Protein AF-A0A3S4UAA4-F1 (afdb_monomer)

Mean predicted aligned error: 3.38 Å

Structure (mmCIF, N/CA/C/O backbone):
data_AF-A0A3S4UAA4-F1
#
_entry.id   AF-A0A3S4UAA4-F1
#
loop_
_atom_site.group_PDB
_atom_site.id
_atom_site.type_symbol
_atom_site.label_atom_id
_atom_site.label_alt_id
_atom_site.label_comp_id
_atom_site.label_asym_id
_atom_site.label_entity_id
_atom_site.label_seq_id
_atom_site.pdbx_PDB_ins_code
_atom_site.Cartn_x
_atom_site.Cartn_y
_atom_site.Cartn_z
_atom_site.occupancy
_atom_site.B_iso_or_equiv
_atom_site.auth_seq_id
_atom_site.auth_comp_id
_atom_site.auth_asym_id
_atom_site.auth_atom_id
_atom_site.pdbx_PDB_model_num
ATOM 1 N N . MET A 1 1 ? 9.873 3.128 -14.966 1.00 94.12 1 MET A N 1
ATOM 2 C CA . MET A 1 1 ? 8.742 3.985 -14.554 1.00 94.12 1 MET A CA 1
ATOM 3 C C . MET A 1 1 ? 9.191 5.444 -14.4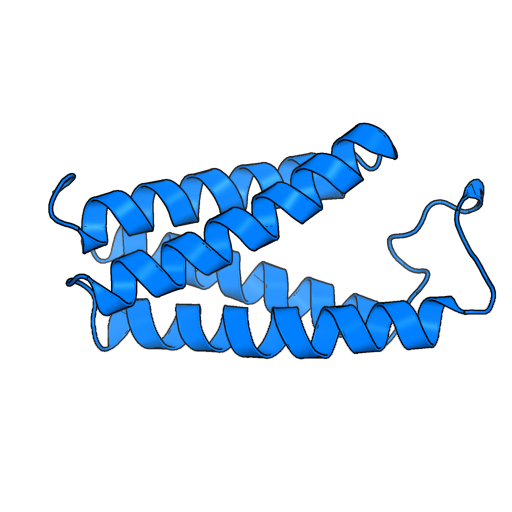77 1.00 94.12 1 MET A C 1
ATOM 5 O O . MET A 1 1 ? 10.331 5.671 -14.078 1.00 94.12 1 MET A O 1
ATOM 9 N N . PRO A 1 2 ? 8.341 6.421 -14.833 1.00 94.88 2 PRO A N 1
ATOM 10 C CA . PRO A 1 2 ? 8.567 7.843 -14.563 1.00 94.88 2 PRO A CA 1
ATOM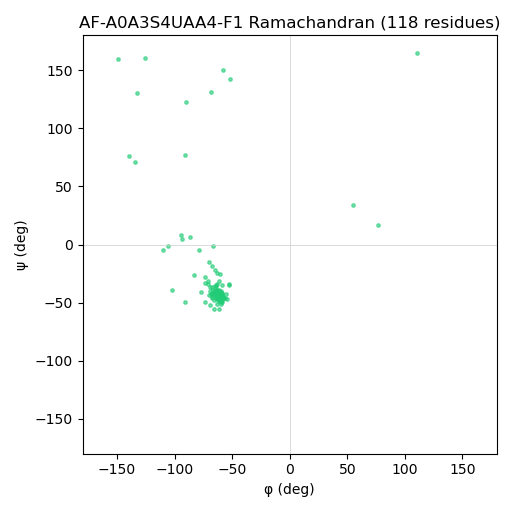 11 C C . PRO A 1 2 ? 8.751 8.163 -13.075 1.00 94.88 2 PRO A C 1
ATOM 13 O O . PRO A 1 2 ? 8.137 7.531 -12.212 1.00 94.88 2 PRO A O 1
ATOM 16 N N . TRP A 1 3 ? 9.533 9.205 -12.776 1.00 96.25 3 TRP A N 1
ATOM 17 C CA . TRP A 1 3 ? 9.855 9.621 -11.402 1.00 96.25 3 TRP A CA 1
ATOM 18 C C . TRP A 1 3 ? 8.616 9.979 -10.569 1.00 96.25 3 TRP A C 1
ATOM 20 O O . TRP A 1 3 ? 8.575 9.704 -9.373 1.00 96.25 3 TRP A O 1
ATOM 30 N N . TRP A 1 4 ? 7.584 10.560 -11.187 1.00 96.88 4 TRP A N 1
ATOM 31 C CA . TRP A 1 4 ? 6.363 10.947 -10.483 1.00 96.88 4 TRP A CA 1
ATOM 32 C C . TRP A 1 4 ? 5.534 9.718 -10.070 1.00 96.88 4 TRP A C 1
ATOM 34 O O . TRP A 1 4 ? 4.930 9.727 -9.000 1.00 96.88 4 TRP A O 1
ATOM 44 N N . ILE A 1 5 ? 5.572 8.624 -10.846 1.00 97.00 5 ILE A N 1
ATOM 45 C CA . ILE A 1 5 ? 4.949 7.340 -10.473 1.00 97.00 5 ILE A CA 1
ATOM 46 C C . ILE A 1 5 ? 5.700 6.715 -9.295 1.00 97.00 5 ILE A C 1
ATOM 48 O O . ILE A 1 5 ? 5.068 6.236 -8.350 1.00 97.00 5 ILE A O 1
ATOM 52 N N . ALA A 1 6 ? 7.036 6.754 -9.320 1.00 97.62 6 ALA A N 1
ATOM 53 C CA . ALA A 1 6 ? 7.864 6.295 -8.205 1.00 97.62 6 ALA A CA 1
ATOM 54 C C . ALA A 1 6 ? 7.585 7.105 -6.926 1.00 97.62 6 ALA A C 1
ATOM 56 O O . ALA A 1 6 ? 7.424 6.526 -5.849 1.00 97.62 6 ALA A O 1
ATOM 57 N N . LEU A 1 7 ? 7.437 8.429 -7.044 1.00 98.12 7 LEU A N 1
ATOM 58 C CA . LEU A 1 7 ? 7.082 9.310 -5.932 1.00 98.12 7 LEU A CA 1
ATOM 59 C C . LEU A 1 7 ? 5.700 8.980 -5.353 1.00 98.12 7 LEU A C 1
ATOM 61 O O . LEU A 1 7 ? 5.582 8.821 -4.139 1.00 98.12 7 LEU A O 1
ATOM 65 N N . LEU A 1 8 ? 4.673 8.819 -6.195 1.00 97.56 8 LEU A N 1
ATOM 66 C CA . LEU A 1 8 ? 3.333 8.430 -5.738 1.00 97.56 8 LEU A CA 1
ATOM 67 C C . LEU A 1 8 ? 3.367 7.095 -4.988 1.00 97.56 8 LEU A C 1
ATOM 69 O O . LEU A 1 8 ? 2.833 7.001 -3.886 1.00 97.56 8 LEU A O 1
ATOM 73 N N . ASN A 1 9 ? 4.052 6.087 -5.536 1.00 98.25 9 ASN A N 1
ATOM 74 C CA . ASN A 1 9 ? 4.202 4.782 -4.889 1.00 98.25 9 ASN A CA 1
ATOM 75 C C . ASN A 1 9 ? 4.982 4.867 -3.570 1.00 98.25 9 ASN A C 1
ATOM 77 O O . ASN A 1 9 ? 4.631 4.182 -2.612 1.00 98.25 9 ASN A O 1
ATOM 81 N N . THR A 1 10 ? 5.988 5.740 -3.494 1.00 98.50 10 THR A N 1
ATOM 82 C CA . THR A 1 10 ? 6.752 6.002 -2.266 1.00 98.50 10 THR A CA 1
ATOM 83 C C . THR A 1 10 ? 5.859 6.588 -1.179 1.00 98.50 10 THR A C 1
ATOM 85 O O . THR A 1 10 ? 5.824 6.066 -0.067 1.00 98.50 10 THR A O 1
ATOM 88 N N . VAL A 1 11 ? 5.097 7.641 -1.492 1.00 98.25 11 VAL A N 1
ATOM 89 C CA . VAL A 1 11 ? 4.171 8.273 -0.539 1.00 98.25 11 VAL A CA 1
ATOM 90 C C . VAL A 1 11 ? 3.112 7.272 -0.080 1.00 98.25 11 VAL A C 1
ATOM 92 O O . VAL A 1 11 ? 2.858 7.144 1.115 1.00 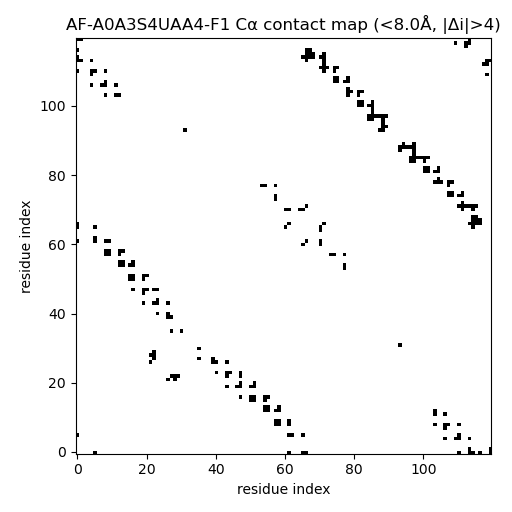98.25 11 VAL A O 1
ATOM 95 N N . ALA A 1 12 ? 2.539 6.514 -1.013 1.00 97.56 12 ALA A N 1
ATOM 96 C CA . ALA A 1 12 ? 1.514 5.517 -0.730 1.00 97.56 12 ALA A CA 1
ATOM 97 C C . ALA A 1 12 ? 2.025 4.394 0.197 1.00 97.56 12 ALA A C 1
ATOM 99 O O . ALA A 1 12 ? 1.364 4.021 1.173 1.00 97.56 12 ALA A O 1
ATOM 100 N N . ALA A 1 13 ? 3.236 3.900 -0.068 1.00 98.06 13 ALA A N 1
ATOM 101 C CA . ALA A 1 13 ? 3.886 2.886 0.748 1.00 98.06 13 ALA A CA 1
ATOM 102 C C . ALA A 1 13 ? 4.255 3.421 2.140 1.00 98.06 13 ALA A C 1
ATOM 104 O O . ALA A 1 13 ? 3.949 2.769 3.137 1.00 98.06 13 ALA A O 1
ATOM 105 N N . LEU A 1 14 ? 4.831 4.625 2.237 1.00 98.25 14 LEU A N 1
ATOM 106 C CA . LEU A 1 14 ? 5.163 5.248 3.523 1.00 98.25 14 LEU A CA 1
ATOM 107 C C . LEU A 1 14 ? 3.923 5.497 4.381 1.00 98.25 14 LEU A C 1
ATOM 109 O O . LEU A 1 14 ? 3.955 5.219 5.577 1.00 98.25 14 LEU A O 1
ATOM 113 N N . LEU A 1 15 ? 2.818 5.961 3.790 1.00 96.00 15 LEU A N 1
ATOM 114 C CA . LEU A 1 15 ? 1.554 6.099 4.514 1.00 96.00 15 LEU A CA 1
ATOM 115 C C . LEU A 1 15 ? 1.106 4.752 5.088 1.00 96.00 15 LEU A C 1
ATOM 117 O O . LEU A 1 15 ? 0.772 4.677 6.268 1.00 96.00 15 LEU A O 1
ATOM 121 N N . SER A 1 16 ? 1.175 3.678 4.300 1.00 94.81 16 SER A N 1
ATOM 122 C CA . SER A 1 16 ? 0.821 2.326 4.753 1.00 94.81 16 SER A CA 1
ATOM 123 C C . SER A 1 16 ? 1.714 1.847 5.909 1.00 94.81 16 SER A C 1
ATOM 125 O O . SER A 1 16 ? 1.207 1.320 6.902 1.00 94.81 16 SER A O 1
ATOM 127 N N . VAL A 1 17 ? 3.026 2.113 5.845 1.00 98.06 17 VAL A N 1
ATOM 128 C CA . VAL A 1 17 ? 3.979 1.858 6.944 1.00 98.06 17 VAL A CA 1
ATOM 129 C C . VAL A 1 17 ? 3.600 2.651 8.197 1.00 98.06 17 VAL A C 1
ATOM 131 O O . VAL A 1 17 ? 3.566 2.090 9.291 1.00 98.06 17 VAL A O 1
ATOM 134 N N . VAL A 1 18 ? 3.281 3.941 8.056 1.00 97.00 18 VAL A N 1
ATOM 135 C CA . VAL A 1 18 ? 2.881 4.807 9.175 1.00 97.00 18 VAL A CA 1
ATOM 136 C C . VAL A 1 18 ? 1.586 4.306 9.816 1.00 97.00 18 VAL A C 1
ATOM 138 O O . VAL A 1 18 ? 1.525 4.181 11.038 1.00 97.00 18 VAL A O 1
ATOM 141 N N . PHE A 1 19 ? 0.570 3.947 9.028 1.00 93.81 19 PHE A N 1
ATOM 142 C CA . PHE A 1 19 ? -0.672 3.373 9.555 1.00 93.81 19 PHE A CA 1
ATOM 143 C C . PHE A 1 19 ? -0.431 2.047 10.279 1.00 93.81 19 PHE A C 1
ATOM 145 O O . PHE A 1 19 ? -0.992 1.826 11.356 1.00 93.81 19 PHE A O 1
ATOM 152 N N . ALA A 1 20 ? 0.437 1.187 9.744 1.00 94.62 20 ALA A N 1
ATOM 153 C CA . ALA A 1 20 ? 0.828 -0.052 10.402 1.00 94.62 20 ALA A CA 1
ATOM 154 C C . ALA A 1 20 ? 1.558 0.201 11.728 1.00 94.62 20 ALA A C 1
ATOM 156 O O . ALA A 1 20 ? 1.229 -0.431 12.730 1.00 94.62 20 ALA A O 1
ATOM 157 N N . ALA A 1 21 ? 2.480 1.164 11.771 1.00 96.88 21 ALA A N 1
ATOM 158 C CA . ALA A 1 21 ? 3.196 1.538 12.987 1.00 96.88 21 ALA A CA 1
ATOM 159 C C . ALA A 1 21 ? 2.260 2.132 14.054 1.00 96.88 21 ALA A C 1
ATOM 161 O O . ALA A 1 21 ? 2.344 1.764 15.227 1.00 96.88 21 ALA A O 1
ATOM 162 N N . ILE A 1 22 ? 1.322 3.001 13.657 1.00 94.62 22 ILE A N 1
ATOM 163 C CA . ILE A 1 22 ? 0.308 3.542 14.573 1.00 94.62 22 ILE A CA 1
ATOM 164 C C . ILE A 1 22 ? -0.584 2.416 15.098 1.00 94.62 22 ILE A C 1
ATOM 166 O O . ILE A 1 22 ? -0.833 2.367 16.298 1.00 94.62 22 ILE A O 1
ATOM 170 N N . THR A 1 23 ? -1.031 1.499 14.238 1.00 91.12 23 THR A N 1
ATOM 171 C CA . THR A 1 23 ? -1.857 0.348 14.644 1.00 91.12 23 THR A CA 1
ATOM 172 C C . THR A 1 23 ? -1.089 -0.566 15.595 1.00 91.12 23 THR A C 1
ATOM 174 O O . THR A 1 23 ? -1.638 -1.017 16.593 1.00 91.12 23 THR A O 1
ATOM 177 N N . LEU A 1 24 ? 0.205 -0.783 15.365 1.00 94.25 24 LEU A N 1
ATOM 178 C CA . LEU A 1 24 ? 1.051 -1.557 16.268 1.00 94.25 24 LEU A CA 1
ATOM 179 C C . LEU A 1 24 ? 1.165 -0.908 17.656 1.00 94.25 24 LEU A C 1
ATOM 181 O O . LEU A 1 24 ? 1.010 -1.582 18.672 1.00 94.25 24 LEU A O 1
ATOM 185 N N . ALA A 1 25 ? 1.410 0.405 17.704 1.00 93.75 25 ALA A N 1
ATOM 186 C CA . ALA A 1 25 ? 1.547 1.148 18.956 1.00 93.75 25 ALA A CA 1
ATOM 187 C C . ALA A 1 25 ? 0.201 1.359 19.674 1.00 93.75 25 ALA A C 1
ATOM 189 O O . ALA A 1 25 ? 0.141 1.416 20.903 1.00 93.75 25 ALA A O 1
ATOM 190 N N . ARG A 1 26 ? -0.885 1.507 18.907 1.00 91.62 26 ARG A N 1
ATOM 191 C CA . ARG A 1 26 ? -2.240 1.830 19.373 1.00 91.62 26 ARG A CA 1
ATOM 192 C C . ARG A 1 26 ? -3.290 1.010 18.597 1.00 91.62 26 ARG A C 1
ATOM 194 O O . ARG A 1 26 ? -4.009 1.572 17.768 1.00 91.62 26 ARG A O 1
ATOM 201 N N . PRO A 1 27 ? -3.451 -0.290 18.910 1.00 85.81 27 PRO A N 1
ATOM 202 C CA . PRO A 1 27 ? -4.276 -1.233 18.133 1.00 85.81 27 PRO A CA 1
ATOM 203 C C . PRO A 1 27 ? -5.711 -0.780 17.882 1.00 85.81 27 PRO A C 1
ATOM 205 O O . PRO A 1 27 ? -6.266 -0.999 16.812 1.00 85.81 27 PRO A O 1
ATOM 208 N N . ASN A 1 28 ? -6.295 -0.073 18.848 1.00 86.38 28 ASN A N 1
ATOM 209 C CA . ASN A 1 28 ? -7.711 0.282 18.820 1.00 86.38 28 ASN A CA 1
ATOM 210 C C . ASN A 1 28 ? -7.973 1.666 18.204 1.00 86.38 28 ASN A C 1
ATOM 212 O O . ASN A 1 28 ? -9.112 2.134 18.242 1.00 86.38 28 ASN A O 1
ATOM 216 N N . GLN A 1 29 ? -6.941 2.344 17.680 1.00 86.50 29 GLN A N 1
ATOM 217 C CA . GLN A 1 29 ? -7.060 3.728 17.213 1.00 86.50 29 GLN A CA 1
ATOM 218 C C . GLN A 1 29 ? -7.953 3.859 15.971 1.00 86.50 29 GLN A C 1
ATOM 220 O O . GLN A 1 29 ? -8.716 4.816 15.879 1.00 86.50 29 GLN A O 1
ATOM 225 N N . PHE A 1 30 ? -7.899 2.891 15.053 1.00 82.12 30 PHE A N 1
ATOM 226 C CA . PHE A 1 30 ? -8.683 2.907 13.809 1.00 82.12 30 PHE A CA 1
ATOM 227 C C . PHE A 1 30 ? -9.864 1.926 13.813 1.00 82.12 30 PHE A C 1
ATOM 229 O O . PHE A 1 30 ? -10.622 1.870 12.848 1.00 82.12 30 PHE A O 1
ATOM 236 N N . ILE A 1 31 ? -10.038 1.166 14.899 1.00 84.06 31 ILE A N 1
ATOM 237 C CA . ILE A 1 31 ? -11.097 0.161 15.029 1.00 84.06 31 ILE A CA 1
ATOM 238 C C . ILE A 1 31 ? -12.348 0.814 15.647 1.00 84.06 31 ILE A C 1
ATOM 240 O O . ILE A 1 31 ? -12.266 1.347 16.769 1.00 84.06 31 ILE A O 1
ATOM 244 N N . PRO A 1 32 ? -13.514 0.756 14.967 1.00 83.62 32 PRO A N 1
ATOM 245 C CA . PRO A 1 32 ? -14.788 1.195 15.525 1.00 83.62 32 PRO A CA 1
ATOM 246 C C . PRO A 1 32 ? -15.065 0.547 16.889 1.00 83.62 32 PRO A C 1
ATOM 248 O O . PRO A 1 32 ? -14.774 -0.638 17.055 1.00 83.62 32 PRO A O 1
ATOM 251 N N . PRO A 1 33 ? -15.663 1.261 17.863 1.00 84.81 33 PRO A N 1
ATOM 252 C CA . PRO A 1 33 ? -15.896 0.724 19.207 1.00 84.81 33 PRO A CA 1
ATOM 253 C C . PRO A 1 33 ? -16.621 -0.627 19.234 1.00 84.81 33 PRO A C 1
ATOM 255 O O . PRO A 1 33 ? -16.308 -1.468 20.069 1.00 84.81 33 PRO A O 1
ATOM 258 N N . THR A 1 34 ? -17.534 -0.855 18.287 1.00 84.31 34 THR A N 1
ATOM 259 C CA . THR A 1 34 ? -18.315 -2.092 18.134 1.00 84.31 34 THR A CA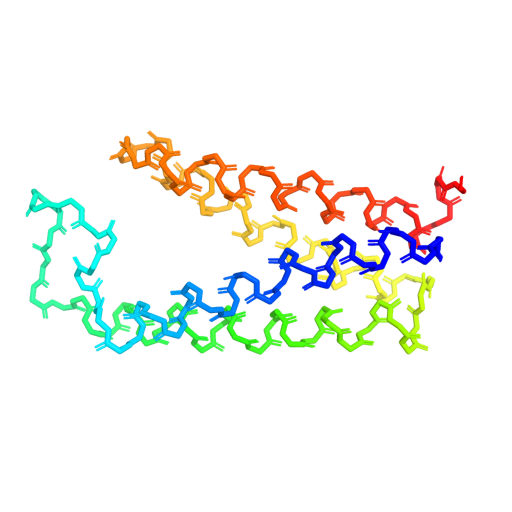 1
ATOM 260 C C . THR A 1 34 ? -17.501 -3.302 17.666 1.00 84.31 34 THR A C 1
ATOM 262 O O . THR A 1 34 ? -17.989 -4.424 17.761 1.00 84.31 34 THR A O 1
ATOM 265 N N . LEU A 1 35 ? -16.281 -3.095 17.159 1.00 80.94 35 LEU A N 1
ATOM 266 C CA . LEU A 1 35 ? -15.409 -4.141 16.613 1.00 80.94 35 LEU A CA 1
ATOM 267 C C . LEU A 1 35 ? -14.175 -4.427 17.482 1.00 80.94 35 LEU A C 1
ATOM 269 O O . LEU A 1 35 ? -13.423 -5.347 17.170 1.00 80.94 35 LEU A O 1
ATOM 273 N N . ARG A 1 36 ? -13.959 -3.669 18.565 1.00 83.25 36 ARG A N 1
ATOM 274 C CA . ARG A 1 36 ? -12.783 -3.818 19.440 1.00 83.25 36 ARG A CA 1
ATOM 275 C C . ARG A 1 36 ? -12.839 -5.140 20.212 1.00 83.25 36 ARG A C 1
ATOM 277 O O . ARG A 1 36 ? -13.850 -5.438 20.848 1.00 83.25 36 ARG A O 1
ATOM 284 N N . ARG A 1 37 ? -11.749 -5.912 20.219 1.00 77.06 37 ARG A N 1
ATOM 285 C CA . ARG A 1 37 ? -11.593 -7.149 21.007 1.00 77.06 37 ARG A CA 1
ATOM 286 C C . ARG A 1 37 ? -10.341 -7.094 21.885 1.00 77.06 37 ARG A C 1
ATOM 288 O O . ARG A 1 37 ? -9.402 -6.342 21.648 1.00 77.06 37 ARG A O 1
ATOM 295 N N . GLN A 1 38 ? -10.283 -7.936 22.920 1.00 64.62 38 GLN A N 1
ATOM 296 C CA . GLN A 1 38 ? -9.089 -8.016 23.778 1.00 64.62 38 GLN A CA 1
ATOM 297 C C . GLN A 1 38 ? -7.836 -8.536 23.043 1.00 64.62 38 GLN A C 1
ATOM 299 O O . GLN A 1 38 ? -6.719 -8.239 23.459 1.00 64.62 38 GLN A O 1
ATOM 304 N N . THR A 1 39 ? -7.995 -9.263 21.932 1.00 73.62 39 THR A N 1
ATOM 305 C CA . THR A 1 39 ? -6.894 -9.838 21.135 1.00 73.62 39 THR A CA 1
ATOM 306 C C . THR A 1 39 ? -6.315 -8.891 20.074 1.00 73.62 39 THR A C 1
ATOM 308 O O . THR A 1 39 ? -5.454 -9.303 19.294 1.00 73.62 39 THR A O 1
ATOM 311 N N . ASP A 1 40 ? -6.733 -7.621 20.042 1.00 81.25 40 ASP A N 1
ATOM 312 C CA . ASP A 1 40 ? -6.371 -6.666 18.980 1.00 81.25 40 ASP A CA 1
ATOM 313 C C . ASP A 1 40 ? -4.863 -6.373 18.916 1.00 81.25 40 ASP A C 1
ATOM 315 O O . ASP A 1 40 ? -4.337 -6.071 17.850 1.00 81.25 40 ASP A O 1
ATOM 319 N N . ARG A 1 41 ? -4.122 -6.546 20.022 1.00 87.25 41 ARG A N 1
ATOM 320 C CA . ARG A 1 41 ? -2.653 -6.391 20.045 1.00 87.25 41 ARG A CA 1
ATOM 321 C C . ARG A 1 41 ? -1.929 -7.416 19.174 1.00 87.25 41 ARG A C 1
ATOM 323 O O . ARG A 1 41 ? -1.000 -7.056 18.458 1.00 87.25 41 ARG A O 1
ATOM 330 N N . PHE A 1 42 ? -2.345 -8.681 19.230 1.00 89.25 42 PHE A N 1
ATOM 331 C CA . PHE A 1 42 ? -1.731 -9.733 18.419 1.00 89.25 42 PHE A CA 1
ATOM 332 C C . PHE A 1 42 ? -2.089 -9.551 16.940 1.00 89.25 42 PHE A C 1
ATOM 334 O O . PHE A 1 42 ? -1.209 -9.594 16.084 1.00 89.25 42 PHE A O 1
ATOM 341 N N . ALA A 1 43 ? -3.355 -9.238 16.645 1.00 88.88 43 ALA A N 1
ATOM 342 C CA . ALA A 1 43 ? -3.792 -8.917 15.288 1.00 88.88 43 ALA A CA 1
ATOM 343 C C . ALA A 1 43 ? -3.020 -7.713 14.711 1.00 88.88 43 ALA A C 1
ATOM 345 O O . ALA A 1 43 ? -2.472 -7.803 13.614 1.00 88.88 43 ALA A O 1
ATOM 346 N N . ALA A 1 44 ? -2.870 -6.631 15.481 1.00 91.75 44 ALA A N 1
ATOM 347 C CA . ALA A 1 44 ? -2.074 -5.469 15.091 1.00 91.75 44 ALA A CA 1
ATOM 348 C C . ALA A 1 44 ? -0.603 -5.823 14.815 1.00 91.75 44 ALA A C 1
ATOM 350 O O . ALA A 1 44 ? -0.042 -5.371 13.817 1.00 91.75 44 ALA A O 1
ATOM 351 N N . ALA A 1 45 ? 0.011 -6.667 15.651 1.00 94.31 45 ALA A N 1
ATOM 352 C CA . ALA A 1 45 ? 1.380 -7.138 15.445 1.00 94.31 45 ALA A CA 1
ATOM 353 C C . ALA A 1 45 ? 1.533 -7.958 14.158 1.00 94.31 45 ALA A C 1
ATOM 355 O O . ALA A 1 45 ? 2.437 -7.691 13.366 1.00 94.31 45 ALA A O 1
ATOM 356 N N . THR A 1 46 ? 0.624 -8.904 13.907 1.00 94.19 46 THR A N 1
ATOM 357 C CA . THR A 1 46 ? 0.651 -9.715 12.678 1.00 94.19 46 THR A CA 1
ATOM 358 C C . THR A 1 46 ? 0.462 -8.867 11.421 1.00 94.19 46 THR A C 1
ATOM 360 O O . THR A 1 46 ? 1.172 -9.063 10.434 1.00 94.19 46 THR A O 1
ATOM 363 N N . TYR A 1 47 ? -0.427 -7.871 11.468 1.00 93.19 47 TYR A N 1
ATOM 364 C CA . TYR A 1 47 ? -0.588 -6.910 10.383 1.00 93.19 47 TYR A CA 1
ATOM 365 C C . TYR A 1 47 ? 0.701 -6.108 10.145 1.00 93.19 47 TYR A C 1
ATOM 367 O O . TYR A 1 47 ? 1.179 -6.033 9.012 1.00 93.19 47 TYR A O 1
ATOM 375 N N . ALA A 1 48 ? 1.303 -5.557 11.204 1.00 95.94 48 ALA A N 1
ATOM 376 C CA . ALA A 1 48 ? 2.480 -4.700 11.099 1.00 95.94 48 ALA A CA 1
ATOM 377 C C . ALA A 1 48 ? 3.722 -5.432 10.566 1.00 95.94 48 ALA A C 1
ATOM 379 O O . ALA A 1 48 ? 4.427 -4.883 9.720 1.00 95.94 48 ALA A O 1
ATOM 380 N N . VAL A 1 49 ? 3.951 -6.682 10.989 1.00 97.06 49 VAL A N 1
ATOM 381 C CA . VAL A 1 49 ? 5.064 -7.527 10.507 1.00 97.06 49 VAL A CA 1
ATOM 382 C C . VAL A 1 49 ? 4.994 -7.778 8.999 1.00 97.06 49 VAL A C 1
ATOM 384 O O . VAL A 1 49 ? 6.022 -7.999 8.369 1.00 97.06 49 VAL A O 1
ATOM 387 N N . ARG A 1 50 ? 3.806 -7.702 8.393 1.00 95.12 50 ARG A N 1
ATOM 388 C CA . ARG A 1 50 ? 3.635 -7.798 6.939 1.00 95.12 50 ARG A CA 1
ATOM 389 C C . ARG A 1 50 ? 3.690 -6.429 6.261 1.00 95.12 50 ARG A C 1
ATOM 391 O O . ARG A 1 50 ? 4.401 -6.261 5.274 1.00 95.12 50 ARG A O 1
ATOM 398 N N . ALA A 1 51 ? 2.928 -5.463 6.770 1.00 96.50 51 ALA A N 1
ATOM 399 C CA . ALA A 1 51 ? 2.732 -4.170 6.120 1.00 96.50 51 ALA A CA 1
ATOM 400 C C . ALA A 1 51 ? 3.999 -3.299 6.131 1.00 96.50 51 ALA A C 1
ATOM 402 O O . ALA A 1 51 ? 4.312 -2.670 5.121 1.00 96.50 51 ALA A O 1
ATOM 403 N N . ILE A 1 52 ? 4.755 -3.291 7.239 1.00 98.31 52 ILE A N 1
ATOM 404 C CA . ILE A 1 52 ? 5.964 -2.466 7.368 1.00 98.31 52 ILE A CA 1
ATOM 405 C C . ILE A 1 52 ? 7.057 -2.934 6.394 1.00 98.31 52 ILE A C 1
ATOM 407 O O . ILE A 1 52 ? 7.491 -2.116 5.581 1.00 98.31 52 ILE A O 1
ATOM 411 N N . PRO A 1 53 ? 7.486 -4.215 6.387 1.00 98.56 53 PRO A N 1
ATOM 412 C CA . PRO A 1 53 ? 8.528 -4.653 5.461 1.00 98.56 53 PRO A CA 1
ATOM 413 C C . PRO A 1 53 ? 8.115 -4.516 3.996 1.00 98.56 53 PRO A C 1
ATOM 415 O O . PRO A 1 53 ? 8.924 -4.080 3.181 1.00 98.56 53 PRO A O 1
ATOM 418 N N . LEU A 1 54 ? 6.857 -4.828 3.660 1.00 98.38 54 LEU A N 1
ATOM 419 C CA . LEU A 1 54 ? 6.354 -4.696 2.292 1.00 98.38 54 LEU A CA 1
ATOM 420 C C . LEU A 1 54 ? 6.380 -3.237 1.817 1.00 98.38 54 LEU A C 1
ATOM 422 O O . LEU A 1 54 ? 6.869 -2.960 0.724 1.00 98.38 54 LEU A O 1
ATOM 426 N N . GLY A 1 55 ? 5.915 -2.298 2.646 1.00 98.25 55 GLY A N 1
ATOM 427 C CA . GLY A 1 55 ? 5.951 -0.874 2.319 1.00 98.25 55 GLY A CA 1
ATOM 428 C C . GLY A 1 55 ? 7.378 -0.346 2.161 1.00 98.25 55 GLY A C 1
ATOM 429 O O . GLY A 1 55 ? 7.673 0.338 1.185 1.00 98.25 55 GLY A O 1
ATOM 430 N N . LEU A 1 56 ? 8.298 -0.720 3.054 1.00 98.69 56 LEU A N 1
ATOM 431 C CA . LEU A 1 56 ? 9.710 -0.337 2.931 1.00 98.69 56 LEU A CA 1
ATOM 432 C C . LEU A 1 56 ? 10.365 -0.926 1.672 1.00 98.69 56 LEU A C 1
ATOM 434 O O . LEU A 1 56 ? 11.113 -0.227 0.990 1.00 98.69 56 LEU A O 1
ATOM 438 N N . ALA A 1 57 ? 10.048 -2.175 1.319 1.00 98.69 57 ALA A N 1
ATOM 439 C CA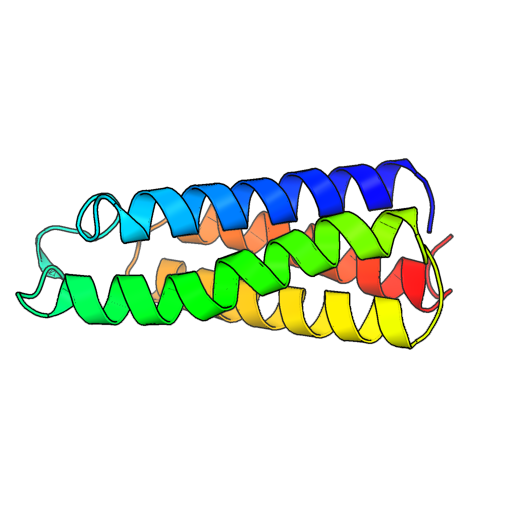 . ALA A 1 57 ? 10.524 -2.790 0.083 1.00 98.69 57 ALA A CA 1
ATOM 440 C C . ALA A 1 57 ? 10.028 -2.026 -1.155 1.00 98.69 57 ALA A C 1
ATOM 442 O O . ALA A 1 57 ? 10.814 -1.784 -2.071 1.00 98.69 57 ALA A O 1
ATOM 443 N N . VAL A 1 58 ? 8.762 -1.586 -1.166 1.00 98.62 58 VAL A N 1
ATOM 444 C CA . VAL A 1 58 ? 8.224 -0.733 -2.238 1.00 98.62 58 VAL A CA 1
ATOM 445 C C . VAL A 1 58 ? 8.969 0.599 -2.311 1.00 98.62 58 VAL A C 1
ATOM 447 O O . VAL A 1 58 ? 9.386 0.991 -3.397 1.00 98.62 58 VAL A O 1
ATOM 450 N N . VAL A 1 59 ? 9.190 1.272 -1.176 1.00 98.69 59 VAL A N 1
ATOM 451 C CA . VAL A 1 59 ? 9.941 2.539 -1.130 1.00 98.69 59 VAL A CA 1
ATOM 452 C C . VAL A 1 59 ? 11.325 2.379 -1.751 1.00 98.69 59 VAL A C 1
ATOM 454 O O . VAL A 1 59 ? 11.739 3.237 -2.514 1.00 98.69 59 VAL A O 1
ATOM 457 N N . VAL A 1 60 ? 12.036 1.287 -1.477 1.00 98.56 60 VAL A N 1
ATOM 458 C CA . VAL A 1 60 ? 13.377 1.065 -2.037 1.00 98.56 60 VAL A CA 1
ATOM 459 C C . VAL A 1 60 ? 13.316 0.704 -3.525 1.00 98.56 60 VAL A C 1
ATOM 461 O O . VAL A 1 60 ? 14.033 1.289 -4.340 1.00 98.56 60 VAL A O 1
ATOM 464 N N . VAL A 1 61 ? 12.465 -0.255 -3.903 1.00 98.25 61 VAL A N 1
ATOM 465 C CA . VAL A 1 61 ? 12.503 -0.855 -5.246 1.00 98.25 61 VAL A CA 1
ATOM 466 C C . VAL A 1 61 ? 12.153 0.146 -6.346 1.00 98.25 61 VAL A C 1
ATOM 468 O O . VAL A 1 61 ? 12.753 0.099 -7.416 1.00 98.25 61 VAL A O 1
ATOM 471 N N . VAL A 1 62 ? 11.222 1.075 -6.094 1.00 97.94 62 VAL A N 1
ATOM 472 C CA . VAL A 1 62 ? 10.746 2.014 -7.126 1.00 97.94 62 VAL A CA 1
ATOM 473 C C . VAL A 1 62 ? 11.817 3.014 -7.561 1.00 97.94 62 VAL A C 1
ATOM 475 O O . VAL A 1 62 ? 11.699 3.582 -8.644 1.00 97.94 62 VAL A O 1
ATOM 478 N N . TRP A 1 63 ? 12.873 3.193 -6.762 1.00 97.88 63 TRP A N 1
ATOM 479 C CA . TRP A 1 63 ? 14.022 4.040 -7.094 1.00 97.88 63 TRP A CA 1
ATOM 480 C C . TRP A 1 63 ? 15.239 3.234 -7.548 1.00 97.88 63 TRP A C 1
ATOM 482 O O . TRP A 1 63 ? 15.924 3.647 -8.478 1.00 97.88 63 TRP A O 1
ATOM 492 N N . VAL A 1 64 ? 15.507 2.085 -6.921 1.00 97.69 64 VAL A N 1
ATOM 493 C CA . VAL A 1 64 ? 16.684 1.255 -7.238 1.00 97.69 64 VAL A CA 1
ATOM 494 C C . VAL A 1 64 ? 16.491 0.463 -8.532 1.00 97.69 64 VAL A C 1
ATOM 496 O O . VAL A 1 64 ? 17.410 0.353 -9.338 1.00 97.69 64 VAL A O 1
ATOM 499 N N . ALA A 1 65 ? 15.293 -0.081 -8.742 1.00 96.44 65 ALA A N 1
ATOM 500 C CA . ALA A 1 65 ? 14.942 -0.890 -9.903 1.00 96.44 65 ALA A CA 1
ATOM 501 C C . ALA A 1 65 ? 13.576 -0.438 -10.456 1.00 96.44 65 ALA A C 1
ATOM 503 O O . ALA A 1 65 ? 12.583 -1.154 -10.339 1.00 96.44 65 ALA A O 1
ATOM 504 N N . PRO A 1 66 ? 13.487 0.752 -11.077 1.00 94.06 66 PRO A N 1
ATOM 505 C CA . PRO A 1 66 ? 12.220 1.369 -11.486 1.00 94.06 66 PRO A CA 1
ATOM 506 C C . PRO A 1 66 ? 11.463 0.627 -12.611 1.00 94.06 66 PRO A C 1
ATOM 508 O O . PRO A 1 66 ? 10.407 1.081 -13.061 1.00 94.06 66 PRO A O 1
ATOM 511 N N . ALA A 1 67 ? 11.997 -0.466 -13.147 1.00 94.94 67 ALA A N 1
ATOM 512 C CA . ALA A 1 67 ? 11.382 -1.242 -14.216 1.00 94.94 67 ALA A CA 1
ATOM 513 C C . ALA A 1 67 ? 11.767 -2.721 -14.105 1.00 94.94 67 ALA A C 1
ATOM 515 O O . ALA A 1 67 ? 12.775 -3.065 -13.491 1.00 94.94 67 ALA A O 1
ATOM 516 N N . GLY A 1 68 ? 10.968 -3.580 -14.733 1.00 96.19 68 GLY A N 1
ATOM 517 C CA . GLY A 1 68 ? 11.191 -5.018 -14.794 1.00 96.19 68 GLY A CA 1
ATOM 518 C C . GLY A 1 68 ? 10.180 -5.825 -13.985 1.00 96.19 68 GLY A C 1
ATOM 519 O O . GLY A 1 68 ? 9.448 -5.315 -13.132 1.00 96.19 68 GLY A O 1
ATOM 520 N N . ILE A 1 69 ? 10.159 -7.129 -14.268 1.00 96.56 69 ILE A N 1
ATOM 521 C CA . ILE A 1 69 ? 9.155 -8.058 -13.740 1.00 96.56 69 ILE A CA 1
ATOM 522 C C . ILE A 1 69 ? 9.194 -8.183 -12.214 1.00 96.56 69 ILE A C 1
ATOM 524 O O . ILE A 1 69 ? 8.145 -8.304 -11.593 1.00 96.56 69 ILE A O 1
ATOM 528 N N . ALA A 1 70 ? 10.376 -8.086 -11.597 1.00 96.44 70 ALA A N 1
ATOM 529 C CA . ALA A 1 70 ? 10.522 -8.152 -10.143 1.00 96.44 70 ALA A CA 1
ATOM 530 C C . ALA A 1 70 ? 9.815 -6.977 -9.446 1.00 96.44 70 ALA A C 1
ATOM 532 O O . ALA A 1 70 ? 9.055 -7.177 -8.500 1.00 96.44 70 ALA A O 1
ATOM 533 N N . THR A 1 71 ? 10.007 -5.759 -9.955 1.00 97.69 71 THR A N 1
ATOM 534 C CA . THR A 1 71 ? 9.357 -4.549 -9.437 1.00 97.69 71 THR A CA 1
ATOM 535 C C . THR A 1 71 ? 7.856 -4.572 -9.686 1.00 97.69 71 THR A C 1
ATOM 537 O O . THR A 1 71 ? 7.082 -4.270 -8.780 1.00 97.69 71 THR A O 1
ATOM 540 N N . ALA A 1 72 ? 7.434 -4.993 -10.884 1.00 98.00 72 ALA A N 1
ATOM 541 C CA . ALA A 1 72 ? 6.021 -5.173 -11.202 1.00 98.00 72 ALA A CA 1
ATOM 542 C C . ALA A 1 72 ? 5.359 -6.201 -10.268 1.00 98.00 72 ALA A C 1
ATOM 544 O O . ALA A 1 72 ? 4.267 -5.962 -9.763 1.00 98.00 72 ALA A O 1
ATOM 545 N N . PHE A 1 73 ? 6.036 -7.313 -9.975 1.00 98.31 73 PHE A N 1
ATOM 546 C CA . PHE A 1 73 ? 5.537 -8.334 -9.059 1.00 98.31 73 PHE A CA 1
ATOM 547 C C . PHE A 1 73 ? 5.420 -7.813 -7.622 1.00 98.31 73 PHE A C 1
ATOM 549 O O . PHE A 1 73 ? 4.367 -7.964 -7.005 1.00 98.31 73 PHE A O 1
ATOM 556 N N . LEU A 1 74 ? 6.454 -7.147 -7.096 1.00 98.44 74 LEU A N 1
ATOM 557 C CA . LEU A 1 74 ? 6.437 -6.587 -5.741 1.00 98.44 74 LEU A CA 1
ATOM 558 C C . LEU A 1 74 ? 5.335 -5.528 -5.567 1.00 98.44 74 LEU A C 1
ATOM 560 O O . LEU A 1 74 ? 4.588 -5.570 -4.588 1.00 98.44 74 LEU A O 1
ATOM 564 N N . LEU A 1 75 ? 5.180 -4.625 -6.541 1.00 98.38 75 LEU A N 1
ATOM 565 C CA . LEU A 1 75 ? 4.078 -3.659 -6.567 1.00 98.38 75 LEU A CA 1
ATOM 566 C C . LEU A 1 75 ? 2.715 -4.346 -6.705 1.00 98.38 75 LEU A C 1
ATOM 568 O O . LEU A 1 75 ? 1.748 -3.892 -6.104 1.00 98.38 75 LEU A O 1
ATOM 572 N N . GLY A 1 76 ? 2.633 -5.457 -7.439 1.00 98.38 76 GLY A N 1
ATOM 573 C CA . GLY A 1 76 ? 1.424 -6.271 -7.545 1.00 98.38 76 GLY A CA 1
ATOM 574 C C . GLY A 1 76 ? 1.019 -6.879 -6.203 1.00 98.38 76 GLY A C 1
ATOM 575 O O . GLY A 1 76 ? -0.140 -6.776 -5.806 1.00 98.38 76 GLY A O 1
ATOM 576 N N . VAL A 1 77 ? 1.975 -7.435 -5.455 1.00 98.50 77 VAL A N 1
ATOM 577 C CA . VAL A 1 77 ? 1.741 -7.952 -4.096 1.00 98.50 77 VAL A CA 1
ATOM 578 C C . VAL A 1 77 ? 1.293 -6.833 -3.151 1.00 98.50 77 VAL A C 1
ATOM 580 O O . VAL A 1 77 ? 0.327 -7.010 -2.406 1.00 98.50 77 VAL A O 1
ATOM 583 N N . ALA A 1 78 ? 1.942 -5.666 -3.206 1.00 98.25 78 ALA A N 1
ATOM 584 C CA . ALA A 1 78 ? 1.525 -4.488 -2.446 1.00 98.25 78 ALA A CA 1
ATOM 585 C C . ALA A 1 78 ? 0.118 -4.013 -2.841 1.00 98.25 78 ALA A C 1
ATOM 587 O O . ALA A 1 78 ? -0.698 -3.710 -1.977 1.00 98.25 78 ALA A O 1
ATOM 588 N N . CYS A 1 79 ? -0.215 -4.027 -4.131 1.00 98.56 79 CYS A N 1
ATOM 589 C CA . CYS A 1 79 ? -1.547 -3.696 -4.624 1.00 98.56 79 CYS A CA 1
ATOM 590 C C . CYS A 1 79 ? -2.610 -4.637 -4.036 1.00 98.56 79 CYS A C 1
ATOM 592 O O . CYS A 1 79 ? -3.591 -4.175 -3.457 1.00 98.56 79 CYS A O 1
ATOM 594 N N . VAL A 1 80 ? -2.385 -5.954 -4.094 1.00 98.44 80 VAL A N 1
ATOM 595 C CA . VAL A 1 80 ? -3.308 -6.961 -3.538 1.00 98.44 80 VAL A CA 1
ATOM 596 C C . VAL A 1 80 ? -3.472 -6.805 -2.024 1.00 98.44 80 VAL A C 1
ATOM 598 O O . VAL A 1 80 ? -4.587 -6.916 -1.514 1.00 98.44 80 VAL A O 1
ATOM 601 N N . ALA A 1 81 ? -2.393 -6.497 -1.298 1.00 97.50 81 ALA A N 1
ATOM 602 C CA . ALA A 1 81 ? -2.468 -6.195 0.129 1.00 97.50 81 ALA A CA 1
ATOM 603 C C . ALA A 1 81 ? -3.447 -5.044 0.420 1.00 97.50 81 ALA A C 1
ATOM 605 O O . ALA A 1 81 ? -4.300 -5.178 1.296 1.00 97.50 81 ALA A O 1
ATOM 606 N N . GLN A 1 82 ? -3.365 -3.965 -0.360 1.00 97.44 82 GLN A N 1
ATOM 607 C CA . GLN A 1 82 ? -4.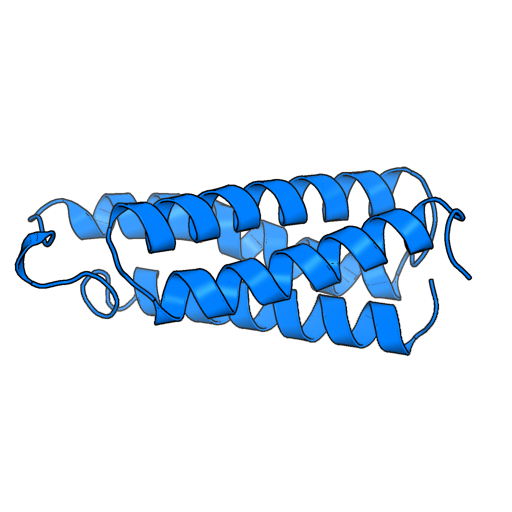216 -2.785 -0.199 1.00 97.44 82 GLN A CA 1
ATOM 608 C C . GLN A 1 82 ? -5.654 -3.028 -0.668 1.00 97.44 82 GLN A C 1
ATOM 610 O O . GLN A 1 82 ? -6.579 -2.436 -0.119 1.00 97.44 82 GLN A O 1
ATOM 615 N N . VAL A 1 83 ? -5.880 -3.938 -1.624 1.00 98.25 83 VAL A N 1
ATOM 616 C CA . VAL A 1 83 ? -7.235 -4.413 -1.954 1.00 98.25 83 VAL A CA 1
ATOM 617 C C . VAL A 1 83 ? -7.875 -5.084 -0.738 1.00 98.25 83 VAL A C 1
ATOM 619 O O . VAL A 1 83 ? -9.044 -4.834 -0.457 1.00 98.25 83 VAL A O 1
ATOM 622 N N . GLY A 1 84 ? -7.118 -5.884 0.018 1.00 96.44 84 GLY A N 1
ATOM 623 C CA . GLY A 1 84 ? -7.599 -6.465 1.275 1.00 96.44 84 GLY A CA 1
ATOM 624 C C . GLY A 1 84 ? -8.049 -5.394 2.272 1.00 96.44 84 GLY A C 1
ATOM 625 O O . GLY A 1 84 ? -9.149 -5.481 2.819 1.00 96.44 84 GLY A O 1
ATOM 626 N N . ASP A 1 85 ? -7.248 -4.342 2.438 1.00 95.19 85 ASP A N 1
ATOM 627 C CA . ASP A 1 85 ? -7.576 -3.229 3.330 1.00 95.19 85 ASP A CA 1
ATOM 628 C C . ASP A 1 85 ? -8.792 -2.426 2.843 1.00 95.19 85 ASP A C 1
ATOM 630 O O . ASP A 1 85 ? -9.665 -2.060 3.633 1.00 95.19 85 ASP A O 1
ATOM 634 N N . LEU A 1 86 ? -8.906 -2.206 1.532 1.00 97.62 86 LEU A N 1
ATOM 635 C CA . LEU A 1 86 ? -10.079 -1.589 0.917 1.00 97.62 86 LEU A CA 1
ATOM 636 C C . LEU A 1 86 ? -11.345 -2.404 1.208 1.00 97.62 86 LEU A C 1
ATOM 638 O O . LEU A 1 86 ? -12.347 -1.843 1.654 1.00 97.62 86 LEU A O 1
ATOM 642 N N . VAL A 1 87 ? -11.301 -3.721 0.991 1.00 98.12 87 VAL A N 1
ATOM 643 C CA . VAL A 1 87 ? -12.436 -4.622 1.236 1.00 98.12 87 VAL A CA 1
ATOM 644 C C . VAL A 1 87 ? -12.840 -4.588 2.706 1.00 98.12 87 VAL A C 1
ATOM 646 O O . VAL A 1 87 ? -14.020 -4.400 2.998 1.00 98.12 87 VAL A O 1
ATOM 649 N N . LEU A 1 88 ? -11.886 -4.700 3.635 1.00 94.00 88 LEU A N 1
ATOM 650 C CA . LEU A 1 88 ? -12.166 -4.602 5.071 1.00 94.00 88 LEU A CA 1
ATOM 651 C C . LEU A 1 88 ? -12.776 -3.244 5.436 1.00 94.00 88 LEU A C 1
ATOM 653 O O . LEU A 1 88 ? -13.767 -3.193 6.165 1.00 94.00 88 LEU A O 1
ATOM 657 N N . GLY A 1 89 ? -12.240 -2.153 4.884 1.00 94.19 89 GLY A N 1
ATOM 658 C CA . GLY A 1 89 ? -12.768 -0.806 5.079 1.00 94.19 89 GLY A CA 1
ATOM 659 C C . GLY A 1 89 ? -14.217 -0.668 4.609 1.00 94.19 89 GLY A C 1
ATOM 660 O O . GLY A 1 89 ? -15.041 -0.098 5.321 1.00 94.19 89 GLY A O 1
ATOM 661 N N . VAL A 1 90 ? -14.562 -1.230 3.449 1.00 96.69 90 VAL A N 1
ATOM 662 C CA . VAL A 1 90 ? -15.933 -1.208 2.913 1.00 96.69 90 VAL A CA 1
ATOM 663 C C . VAL A 1 90 ? -16.870 -2.091 3.740 1.00 96.69 90 VAL A C 1
ATOM 665 O O . VAL A 1 90 ? -17.910 -1.616 4.199 1.00 96.69 90 VAL A O 1
ATOM 668 N N . VAL A 1 91 ? -16.498 -3.353 3.977 1.00 96.00 91 VAL A N 1
ATOM 669 C CA . VAL A 1 91 ? -17.319 -4.340 4.706 1.00 96.00 91 VAL A CA 1
ATOM 670 C C . VAL A 1 91 ? -17.640 -3.858 6.119 1.00 96.00 91 VAL A C 1
ATOM 672 O O . VAL A 1 91 ? -18.778 -3.973 6.574 1.00 96.00 91 VAL A O 1
ATOM 675 N N . HIS A 1 92 ? -16.661 -3.263 6.801 1.00 91.38 92 HIS A N 1
ATOM 676 C CA . HIS A 1 92 ? -16.815 -2.762 8.166 1.00 91.38 92 HIS A CA 1
ATOM 677 C C . HIS A 1 92 ? -17.183 -1.272 8.243 1.00 91.38 92 HIS A C 1
ATOM 679 O O . HIS A 1 92 ? -17.232 -0.716 9.340 1.00 91.38 92 HIS A O 1
ATOM 685 N N . ARG A 1 93 ? -17.481 -0.628 7.103 1.00 92.50 93 ARG A N 1
ATOM 686 C CA . ARG A 1 93 ? -17.881 0.791 6.993 1.00 92.50 93 ARG A CA 1
ATOM 687 C C . ARG A 1 93 ? -16.885 1.773 7.625 1.00 92.50 93 ARG A C 1
ATOM 689 O O . ARG A 1 93 ? -17.262 2.823 8.144 1.00 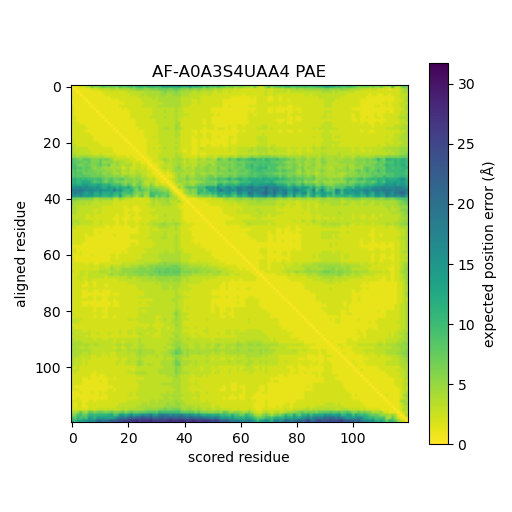92.50 93 ARG A O 1
ATOM 696 N N . VAL A 1 94 ? -15.598 1.449 7.555 1.00 91.50 94 VAL A N 1
ATOM 697 C CA . VAL A 1 94 ? -14.485 2.320 7.947 1.00 91.50 94 VAL A CA 1
ATOM 698 C C . VAL A 1 94 ? -14.047 3.119 6.718 1.00 91.50 94 VAL A C 1
ATOM 700 O O . VAL A 1 94 ? -13.050 2.817 6.064 1.00 91.50 94 VAL A O 1
ATOM 703 N N . TRP A 1 95 ? -14.819 4.150 6.372 1.00 89.81 95 TRP A N 1
ATOM 704 C CA . TRP A 1 95 ? -14.659 4.880 5.106 1.00 89.81 95 TRP A CA 1
ATOM 705 C C . TRP A 1 95 ? -13.297 5.560 4.929 1.00 89.81 95 TRP A C 1
ATOM 707 O O . TRP A 1 95 ? -12.800 5.635 3.809 1.00 89.81 95 TRP A O 1
ATOM 717 N N . GLY A 1 96 ? -12.658 5.998 6.020 1.00 89.25 96 GLY A N 1
ATOM 718 C CA . GLY A 1 96 ? -11.294 6.538 5.968 1.00 89.25 96 GLY A CA 1
ATOM 719 C C . GLY A 1 96 ? -10.265 5.500 5.502 1.00 89.25 96 GLY A C 1
ATOM 720 O O . GLY A 1 96 ? -9.412 5.808 4.673 1.00 89.25 96 GLY A O 1
ATOM 721 N N . MET A 1 97 ? -10.394 4.253 5.971 1.00 92.69 97 MET A N 1
ATOM 722 C CA . MET A 1 97 ? -9.567 3.127 5.525 1.00 92.69 97 MET A CA 1
ATOM 723 C C . MET A 1 97 ? -9.868 2.782 4.066 1.00 92.69 97 MET A C 1
ATOM 725 O O . MET A 1 97 ? -8.940 2.656 3.276 1.00 92.69 97 MET A O 1
ATOM 729 N N . ALA A 1 98 ? -11.150 2.704 3.691 1.00 95.31 98 ALA A N 1
ATOM 730 C CA . ALA A 1 98 ? -11.554 2.404 2.319 1.00 95.31 98 ALA A CA 1
ATOM 731 C C . ALA A 1 98 ? -11.015 3.440 1.315 1.00 95.31 98 ALA A C 1
ATOM 733 O O . ALA A 1 98 ? -10.403 3.070 0.317 1.00 95.31 98 ALA A O 1
ATOM 734 N N . GLY A 1 99 ? -11.177 4.738 1.593 1.00 94.44 99 GLY A N 1
ATOM 735 C CA . GLY A 1 99 ? -10.672 5.801 0.720 1.00 94.44 99 GLY A CA 1
ATOM 736 C C . GLY A 1 99 ? -9.144 5.810 0.617 1.00 94.44 99 GLY A C 1
ATOM 737 O O . GLY A 1 99 ? -8.595 5.886 -0.485 1.00 94.44 99 GLY A O 1
ATOM 738 N N . GLY A 1 100 ? -8.452 5.679 1.755 1.00 93.69 100 GLY A N 1
ATOM 739 C CA . GLY A 1 100 ? -6.991 5.613 1.799 1.00 93.69 100 GLY A CA 1
ATOM 740 C C . GLY A 1 100 ? -6.444 4.409 1.032 1.00 93.69 100 GLY A C 1
ATOM 741 O O . GLY A 1 100 ? -5.672 4.577 0.091 1.00 93.69 100 GLY A O 1
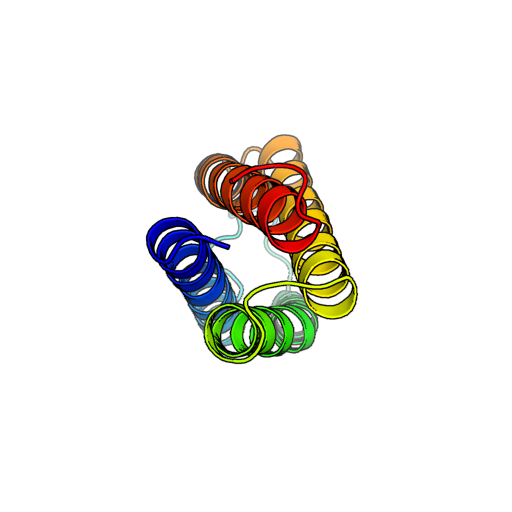ATOM 742 N N . ALA A 1 101 ? -6.898 3.201 1.375 1.00 95.69 101 ALA A N 1
ATOM 743 C CA . ALA A 1 101 ? -6.472 1.967 0.723 1.00 95.69 101 ALA A CA 1
ATOM 744 C C . ALA A 1 101 ? -6.814 1.959 -0.773 1.00 95.69 101 ALA A C 1
ATOM 746 O O . ALA A 1 101 ? -5.957 1.627 -1.587 1.00 95.69 101 ALA A O 1
ATOM 747 N N . GLY A 1 102 ? -8.013 2.411 -1.156 1.00 97.19 102 GLY A N 1
ATOM 748 C CA . GLY A 1 102 ? -8.422 2.515 -2.558 1.00 97.19 102 GLY A CA 1
ATOM 749 C C . GLY A 1 102 ? -7.515 3.429 -3.386 1.00 97.19 102 GLY A C 1
ATOM 750 O O . GLY A 1 102 ? -7.147 3.082 -4.506 1.00 97.19 102 GLY A O 1
ATOM 751 N N . SER A 1 103 ? -7.074 4.553 -2.819 1.00 96.62 103 SER A N 1
ATOM 752 C CA . SER A 1 103 ? -6.132 5.458 -3.493 1.00 96.62 103 SER A CA 1
ATOM 753 C C . SER A 1 103 ? -4.768 4.788 -3.703 1.00 96.62 103 SER A C 1
ATOM 755 O O . SER A 1 103 ? -4.188 4.858 -4.786 1.00 96.62 103 SER A O 1
ATOM 757 N N . VAL A 1 104 ? -4.278 4.069 -2.687 1.00 97.50 104 VAL A N 1
ATOM 758 C CA . VAL A 1 104 ? -3.015 3.319 -2.767 1.00 97.50 104 VAL A CA 1
ATOM 759 C C . VAL A 1 104 ? -3.101 2.179 -3.793 1.00 97.50 104 VAL A C 1
ATOM 761 O O . VAL A 1 104 ? -2.144 1.975 -4.538 1.00 97.50 104 VAL A O 1
ATOM 764 N N . VAL A 1 105 ? -4.239 1.475 -3.890 1.00 98.50 105 VAL A N 1
ATOM 765 C CA . VAL A 1 105 ? -4.481 0.451 -4.927 1.00 98.50 105 VAL A CA 1
ATOM 766 C C . VAL A 1 105 ? -4.266 1.038 -6.320 1.00 98.50 105 VAL A C 1
ATOM 768 O O . VAL A 1 105 ? -3.548 0.447 -7.124 1.00 98.50 105 VAL A O 1
ATOM 771 N N . VAL A 1 106 ? -4.822 2.222 -6.599 1.00 98.12 106 VAL A N 1
ATOM 772 C CA . VAL A 1 106 ? -4.640 2.893 -7.896 1.00 98.12 106 VAL A CA 1
ATOM 773 C C . VAL A 1 106 ? -3.164 3.204 -8.149 1.00 98.12 106 VAL A C 1
ATOM 775 O O . VAL A 1 106 ? -2.649 2.895 -9.223 1.00 98.12 106 VAL A O 1
ATOM 778 N N . PHE A 1 107 ? -2.453 3.760 -7.166 1.00 98.06 107 PHE A N 1
ATOM 779 C CA . PHE A 1 107 ? -1.039 4.114 -7.328 1.00 98.06 107 PHE A CA 1
ATOM 780 C C . PHE A 1 107 ? -0.141 2.896 -7.558 1.00 98.06 107 PHE A C 1
ATOM 782 O O . PHE A 1 107 ? 0.718 2.936 -8.445 1.00 98.06 107 PHE A O 1
ATOM 789 N N . HIS A 1 108 ? -0.365 1.802 -6.826 1.00 98.00 108 HIS A N 1
ATOM 790 C CA . HIS A 1 108 ? 0.356 0.554 -7.053 1.00 98.00 108 HIS A CA 1
ATOM 791 C C . HIS A 1 108 ? -0.003 -0.072 -8.398 1.00 98.00 108 HIS A C 1
ATOM 793 O O . HIS A 1 108 ? 0.906 -0.480 -9.109 1.00 98.00 108 HIS A O 1
ATOM 799 N N . ALA A 1 109 ? -1.273 -0.088 -8.812 1.00 98.12 109 ALA A N 1
ATOM 800 C CA . ALA A 1 109 ? -1.677 -0.618 -10.118 1.00 98.12 109 ALA A CA 1
ATOM 801 C C . ALA A 1 109 ? -1.034 0.148 -11.289 1.00 98.12 109 ALA A C 1
ATOM 803 O O . ALA A 1 109 ? -0.498 -0.465 -12.214 1.00 98.12 109 ALA A O 1
ATOM 804 N N . VAL A 1 110 ? -1.009 1.483 -11.220 1.00 97.62 110 VAL A N 1
ATOM 805 C CA . VAL A 1 110 ? -0.284 2.324 -12.188 1.00 97.62 110 VAL A CA 1
ATOM 806 C C . VAL A 1 110 ? 1.218 2.025 -12.145 1.00 97.62 110 VAL A C 1
ATOM 808 O O . VAL A 1 110 ? 1.854 1.890 -13.190 1.00 97.62 110 VAL A O 1
ATOM 811 N N . GLY A 1 111 ? 1.782 1.850 -10.947 1.00 97.69 111 GLY A N 1
ATOM 812 C CA . GLY A 1 111 ? 3.173 1.442 -10.754 1.00 97.69 111 GLY A CA 1
ATOM 813 C C . GLY A 1 111 ? 3.501 0.085 -11.384 1.00 97.69 111 GLY A C 1
ATOM 814 O O . GLY A 1 111 ? 4.535 -0.042 -12.034 1.00 97.69 111 GLY A O 1
ATOM 815 N N . VAL A 1 112 ? 2.615 -0.908 -11.255 1.00 98.19 112 VAL A N 1
ATOM 816 C CA . VAL A 1 112 ? 2.745 -2.229 -11.892 1.00 98.19 112 VAL A CA 1
ATOM 817 C C . VAL A 1 112 ? 2.794 -2.077 -13.407 1.00 98.19 112 VAL A C 1
ATOM 819 O O . VAL A 1 112 ? 3.722 -2.580 -14.036 1.00 98.19 112 VAL A O 1
ATOM 822 N N . ALA A 1 113 ? 1.833 -1.356 -13.989 1.00 97.31 113 ALA A N 1
ATOM 823 C CA . ALA A 1 113 ? 1.770 -1.150 -15.432 1.00 97.31 113 ALA A CA 1
ATOM 824 C C . ALA A 1 113 ? 3.027 -0.433 -15.959 1.00 97.31 113 ALA A C 1
ATOM 826 O O . ALA A 1 113 ? 3.600 -0.841 -16.970 1.00 97.31 113 ALA A O 1
ATOM 827 N N . ALA A 1 114 ? 3.512 0.577 -15.232 1.00 96.50 114 ALA A N 1
ATOM 828 C CA . ALA A 1 114 ? 4.732 1.299 -15.579 1.00 96.50 114 ALA A CA 1
ATOM 829 C C . ALA A 1 114 ? 6.009 0.459 -15.405 1.00 96.50 114 ALA A C 1
ATOM 831 O O . ALA A 1 114 ? 6.947 0.577 -16.193 1.00 96.50 114 ALA A O 1
ATOM 832 N N . ALA A 1 115 ? 6.073 -0.397 -14.383 1.00 96.69 115 ALA A N 1
ATOM 833 C CA . ALA A 1 115 ? 7.201 -1.301 -14.165 1.00 96.69 115 ALA A CA 1
ATOM 834 C C . ALA A 1 115 ? 7.249 -2.425 -15.213 1.00 96.69 115 ALA A C 1
ATOM 836 O O . ALA A 1 115 ? 8.337 -2.837 -15.615 1.00 96.69 115 ALA A O 1
ATOM 837 N N . ALA A 1 116 ? 6.084 -2.884 -15.679 1.00 95.19 116 ALA A N 1
ATOM 838 C CA . ALA A 1 116 ? 5.938 -3.888 -16.732 1.00 95.19 116 ALA A CA 1
ATOM 839 C C . ALA A 1 116 ? 6.132 -3.331 -18.158 1.00 95.19 116 ALA A C 1
ATOM 841 O O . ALA A 1 116 ? 6.121 -4.103 -19.111 1.00 95.19 116 ALA A O 1
ATOM 842 N N . GLY A 1 117 ? 6.304 -2.013 -18.320 1.00 89.44 117 GLY A N 1
ATOM 843 C CA . GLY A 1 117 ? 6.465 -1.372 -19.631 1.00 89.44 117 GLY A CA 1
ATOM 844 C C . GLY A 1 117 ? 5.164 -1.218 -20.427 1.00 89.44 117 GLY A C 1
ATOM 845 O O . GLY A 1 117 ? 5.213 -0.989 -21.630 1.00 89.44 117 GLY A O 1
ATOM 846 N N . VAL A 1 118 ? 4.006 -1.341 -19.771 1.00 84.12 118 VAL A N 1
ATOM 847 C CA . VAL A 1 118 ? 2.673 -1.181 -20.383 1.00 84.12 118 VAL A CA 1
ATOM 848 C C . VAL A 1 118 ? 2.265 0.295 -20.459 1.00 84.12 118 VAL A C 1
ATOM 850 O O . VAL A 1 118 ? 1.481 0.676 -21.324 1.00 84.12 118 VAL A O 1
ATOM 853 N N . VAL A 1 119 ? 2.797 1.135 -19.566 1.00 71.56 119 VAL A N 1
ATOM 854 C CA . VAL A 1 119 ? 2.523 2.578 -19.512 1.00 71.56 119 VAL A CA 1
ATOM 855 C C . VAL A 1 119 ? 3.845 3.336 -19.373 1.00 71.56 119 VAL A C 1
ATOM 857 O O . VAL A 1 119 ? 4.680 2.969 -18.543 1.00 71.56 119 VAL A O 1
ATOM 860 N N . GLY A 1 120 ? 4.035 4.354 -20.218 1.00 59.66 120 GLY A N 1
ATOM 861 C CA . GLY A 1 120 ? 5.224 5.211 -20.282 1.00 59.66 120 GLY A CA 1
ATOM 862 C C . GLY A 1 120 ? 4.962 6.584 -19.702 1.00 59.66 120 GLY A C 1
ATOM 863 O O . GLY A 1 120 ? 4.037 7.255 -20.204 1.00 59.66 120 GLY A O 1
#

Radius of gyration: 14.75 Å; Cα contacts (8 Å, |Δi|>4): 149; chains: 1; bounding box: 35×21×44 Å

Secondary structure (DSSP, 8-state):
--HHHHHHHHHHHHHHHHHHHHHHH-TTSSS-GGG--TTHHHHHHHHHHHHHHHHHHHHHHHHHS-SSHHHHHHHHHHHHHHHHHHHHHHHTT-HHHHHHHHHHHHHHHHHHHHHTTS--

pLDDT: mean 93.75, std 6.86, range [59.66, 98.69]

Sequence (120 aa):
MPWWIALLNTVAALLSVVFAAITLARPNQFIPPTLRRQTDRFAAATYAVRAIPLGLAVVVVVWVAPAGIATAFLLGVACVAQVGDLVLGVVHRVWGMAGGAGSVVVFHAVGVAAAAGVVG

Organism: NCBI:txid1750

Solvent-accessible surface area (backbone atoms only — not comparable to full-atom values): 5948 Å² total; per-residue (Å²): 73,58,70,68,51,34,48,5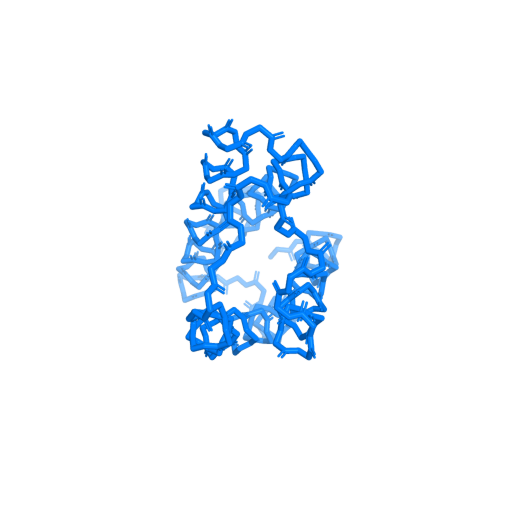0,36,29,53,44,20,50,51,48,25,51,54,26,53,48,28,51,79,39,46,65,76,86,47,56,82,93,71,65,57,95,64,38,61,60,55,23,44,60,49,24,70,51,40,34,58,52,20,54,50,48,44,50,37,43,71,77,40,33,49,38,66,69,43,16,48,55,30,45,54,53,21,53,54,25,48,52,45,20,50,52,12,57,78,70,67,38,59,71,47,22,54,52,24,47,54,38,26,52,38,23,50,52,39,21,36,18,12,63,67,76,45,132

Foldseek 3Di:
DDPVLLVLLLVLLVVQLVVLVCCQVPVCPLPDPVGDDPCSNVVSVVSNVPSNVLSVCSNPCCPPPVADDVNLVSLVVVLVNLVVQLVVCVVRVSVVSNVSSVSSNVSSVVSSCRRHVNHD